Protein AF-A0A661HIJ8-F1 (afdb_monomer_lite)

Radius of gyration: 14.45 Å; chains: 1; bounding box: 32×26×38 Å

Structure (mmCIF, N/CA/C/O backbone):
data_AF-A0A661HIJ8-F1
#
_entry.id   AF-A0A661HIJ8-F1
#
loop_
_atom_site.group_PDB
_atom_site.id
_atom_site.type_symbol
_atom_site.label_atom_id
_atom_site.label_alt_id
_atom_site.label_comp_id
_atom_site.label_asym_id
_atom_site.label_entity_id
_atom_site.label_seq_id
_atom_site.pdbx_PDB_ins_code
_atom_site.Cartn_x
_atom_site.Cartn_y
_atom_site.Cartn_z
_atom_site.occupancy
_atom_site.B_iso_or_equiv
_atom_site.auth_seq_id
_atom_site.auth_comp_id
_atom_site.auth_asym_id
_atom_site.auth_atom_id
_atom_site.pdbx_PDB_model_num
ATOM 1 N N . MET A 1 1 ? -16.444 -15.436 5.077 1.00 72.94 1 MET A N 1
ATOM 2 C CA . MET A 1 1 ? -16.019 -14.131 5.620 1.00 72.94 1 MET A CA 1
ATOM 3 C C . MET A 1 1 ? -16.464 -13.040 4.662 1.00 72.94 1 MET A C 1
ATOM 5 O O . MET A 1 1 ? -16.678 -13.345 3.495 1.00 72.94 1 MET A O 1
ATOM 9 N N . THR A 1 2 ? -16.693 -11.817 5.140 1.00 93.44 2 THR A N 1
ATOM 10 C CA . THR A 1 2 ? -16.922 -10.662 4.255 1.00 93.44 2 THR A CA 1
ATOM 11 C C . THR A 1 2 ? -15.588 -9.962 4.001 1.00 93.44 2 THR A C 1
ATOM 13 O O . THR A 1 2 ? -14.700 -10.028 4.847 1.00 93.44 2 THR A O 1
ATOM 16 N N . ALA A 1 3 ? -15.464 -9.237 2.887 1.00 88.62 3 ALA A N 1
ATOM 17 C CA . ALA A 1 3 ? -14.253 -8.465 2.587 1.00 88.62 3 ALA A CA 1
ATOM 18 C C . ALA A 1 3 ? -13.905 -7.447 3.693 1.00 88.62 3 ALA A C 1
ATOM 20 O O . ALA A 1 3 ? -12.740 -7.166 3.944 1.00 88.62 3 ALA A O 1
ATOM 21 N N . LEU A 1 4 ? -14.915 -6.908 4.390 1.00 89.75 4 LEU A N 1
ATOM 22 C CA . LEU A 1 4 ? -14.696 -6.012 5.526 1.00 89.75 4 LEU A CA 1
ATOM 23 C C . LEU A 1 4 ? -14.049 -6.741 6.711 1.00 89.75 4 LEU A C 1
ATOM 25 O O . LEU A 1 4 ? -13.137 -6.193 7.322 1.00 89.75 4 LEU A O 1
ATOM 29 N N . GLN A 1 5 ? -14.510 -7.959 7.014 1.00 92.81 5 GLN A N 1
ATOM 30 C CA . GLN A 1 5 ? -13.953 -8.767 8.098 1.00 92.81 5 GLN A CA 1
ATOM 31 C C . GLN A 1 5 ? -12.503 -9.155 7.799 1.00 92.81 5 GLN A C 1
ATOM 33 O O . GLN A 1 5 ? -11.654 -9.018 8.665 1.00 92.81 5 GLN A O 1
ATOM 38 N N . GLU A 1 6 ? -12.208 -9.548 6.557 1.00 92.19 6 GLU A N 1
ATOM 39 C CA . GLU A 1 6 ? -10.842 -9.861 6.116 1.00 92.19 6 GLU A CA 1
ATOM 40 C C . GLU A 1 6 ? -9.888 -8.683 6.330 1.00 92.19 6 GLU A C 1
ATOM 42 O O . GLU A 1 6 ? -8.833 -8.849 6.930 1.00 92.19 6 GLU A O 1
ATOM 47 N N . ILE A 1 7 ? -10.283 -7.474 5.918 1.00 91.12 7 ILE A N 1
ATOM 48 C CA . ILE A 1 7 ? -9.465 -6.268 6.115 1.00 91.12 7 ILE A CA 1
ATOM 49 C C . ILE A 1 7 ? -9.225 -5.999 7.605 1.00 91.12 7 ILE A C 1
ATOM 51 O O . ILE A 1 7 ? -8.108 -5.661 7.992 1.00 91.12 7 ILE A O 1
ATOM 55 N N . GLN A 1 8 ? -10.261 -6.123 8.438 1.00 92.62 8 GLN A N 1
ATOM 56 C CA . GLN A 1 8 ? -10.141 -5.909 9.881 1.00 92.62 8 GLN A CA 1
ATOM 57 C C . GLN A 1 8 ? -9.198 -6.927 10.524 1.00 92.62 8 GLN A C 1
ATOM 59 O O . GLN A 1 8 ? -8.305 -6.527 11.272 1.00 92.62 8 GLN A O 1
ATOM 64 N N . ASP A 1 9 ? -9.358 -8.206 10.191 1.00 93.69 9 ASP A N 1
ATOM 65 C CA . ASP A 1 9 ? -8.532 -9.289 10.718 1.00 93.69 9 ASP A CA 1
ATOM 66 C C . ASP A 1 9 ? -7.063 -9.099 10.305 1.00 93.69 9 ASP A C 1
ATOM 68 O O . ASP A 1 9 ? -6.171 -9.170 11.153 1.00 93.69 9 ASP A O 1
ATOM 72 N N . THR A 1 10 ? -6.805 -8.770 9.032 1.00 93.94 10 THR A N 1
ATOM 73 C CA . THR A 1 10 ? -5.456 -8.465 8.531 1.00 93.94 10 THR A CA 1
ATOM 74 C C . THR A 1 10 ? -4.831 -7.297 9.289 1.00 93.94 10 THR A C 1
ATOM 76 O O . THR A 1 10 ? -3.695 -7.396 9.748 1.00 93.94 10 THR A O 1
ATOM 79 N N . LEU A 1 11 ? -5.573 -6.202 9.462 1.00 92.62 11 LEU A N 1
ATOM 80 C CA . LEU A 1 11 ? -5.090 -5.007 10.152 1.00 92.62 11 LEU A CA 1
ATOM 81 C C . LEU A 1 11 ? -4.759 -5.261 11.629 1.00 92.62 11 LEU A C 1
ATOM 83 O O . LEU A 1 11 ? -3.785 -4.712 12.133 1.00 92.62 11 LEU A O 1
ATOM 87 N N . GLN A 1 12 ? -5.545 -6.087 12.321 1.00 93.06 12 GLN A N 1
ATOM 88 C CA . GLN A 1 12 ? -5.313 -6.419 13.732 1.00 93.06 12 GLN A CA 1
ATOM 89 C C . GLN A 1 12 ? -4.134 -7.373 13.948 1.00 93.06 12 GLN A C 1
ATOM 91 O O . GLN A 1 12 ? -3.541 -7.375 15.026 1.00 93.06 12 GLN A O 1
ATOM 96 N N . GLN A 1 13 ? -3.822 -8.207 12.956 1.00 92.81 13 GLN A N 1
ATOM 97 C CA . GLN A 1 13 ? -2.746 -9.197 13.035 1.00 92.81 13 GLN A CA 1
ATOM 98 C C . GLN A 1 13 ? -1.419 -8.695 12.456 1.00 92.81 13 GLN A C 1
ATOM 100 O O . GLN A 1 13 ? -0.373 -9.279 12.741 1.00 92.81 13 GLN A O 1
ATOM 105 N N . ALA A 1 14 ? -1.442 -7.644 11.636 1.00 91.12 14 ALA A N 1
ATOM 106 C CA . ALA A 1 14 ? -0.243 -7.083 11.035 1.00 91.12 14 ALA A CA 1
ATOM 107 C C . ALA A 1 14 ? 0.684 -6.454 12.091 1.00 91.12 14 ALA A C 1
ATOM 109 O O . ALA A 1 14 ? 0.244 -5.726 12.980 1.00 91.12 14 ALA A O 1
ATOM 110 N N . ASP A 1 15 ? 1.992 -6.680 11.948 1.00 91.50 15 ASP A N 1
ATOM 111 C CA . ASP A 1 15 ? 3.004 -5.878 12.638 1.00 91.50 15 ASP A CA 1
ATOM 112 C C . ASP A 1 15 ? 2.912 -4.441 12.118 1.00 91.50 15 ASP A C 1
ATOM 114 O O . ASP A 1 15 ? 3.125 -4.203 10.933 1.00 91.50 15 ASP A O 1
ATOM 118 N N . ASN A 1 16 ? 2.577 -3.486 12.986 1.00 89.88 16 ASN A N 1
ATOM 119 C CA . ASN A 1 16 ? 2.416 -2.088 12.597 1.00 89.88 16 ASN A CA 1
ATOM 120 C C . ASN A 1 16 ? 3.753 -1.364 12.351 1.00 89.88 16 ASN A C 1
ATOM 122 O O . ASN A 1 16 ? 3.732 -0.189 11.987 1.00 89.88 16 ASN A O 1
ATOM 126 N N . GLU A 1 17 ? 4.907 -2.016 12.544 1.00 92.88 17 GLU A N 1
ATOM 127 C CA . GLU A 1 17 ? 6.249 -1.430 12.389 1.00 92.88 17 GLU A CA 1
ATOM 128 C C . GLU A 1 17 ? 6.420 -0.129 13.193 1.00 92.88 17 GLU A C 1
ATOM 130 O O . GLU A 1 17 ? 7.014 0.845 12.722 1.00 92.88 17 GLU A O 1
ATOM 135 N N . ALA A 1 18 ? 5.826 -0.083 14.392 1.00 92.25 18 ALA A N 1
ATOM 136 C CA . ALA A 1 18 ? 5.758 1.105 15.247 1.00 92.25 18 ALA A CA 1
ATOM 137 C C . ALA A 1 18 ? 5.151 2.345 14.551 1.00 92.25 18 ALA A C 1
ATOM 139 O O . ALA A 1 18 ? 5.436 3.489 14.918 1.00 92.25 18 ALA A O 1
ATOM 140 N N . THR A 1 19 ? 4.300 2.128 13.545 1.00 93.00 19 THR A N 1
ATOM 141 C CA . THR A 1 19 ? 3.672 3.172 12.735 1.00 93.00 19 THR A CA 1
ATOM 142 C C . THR A 1 19 ? 2.190 3.281 13.063 1.00 93.00 19 THR A C 1
ATOM 144 O O . THR A 1 19 ? 1.428 2.332 12.925 1.00 93.00 19 THR A O 1
ATOM 147 N N . ALA A 1 20 ? 1.747 4.477 13.451 1.00 92.44 20 ALA A N 1
ATOM 148 C CA . ALA A 1 20 ? 0.331 4.733 13.685 1.00 92.44 20 ALA A CA 1
ATOM 149 C C . ALA A 1 20 ? -0.453 4.735 12.365 1.00 92.44 20 ALA A C 1
ATOM 151 O O . ALA A 1 20 ? -0.077 5.432 11.415 1.00 92.44 20 ALA A O 1
ATOM 152 N N . SER A 1 21 ? -1.586 4.022 12.343 1.00 93.81 21 SER A N 1
ATOM 153 C CA . SER A 1 21 ? -2.420 3.854 11.140 1.00 93.81 21 SER A CA 1
ATOM 154 C C . SER A 1 21 ? -1.588 3.368 9.942 1.00 93.81 21 SER A C 1
ATOM 156 O O . SER A 1 21 ? -1.464 4.095 8.948 1.00 93.81 21 SER A O 1
ATOM 158 N N . PRO A 1 22 ? -0.945 2.192 10.063 1.00 94.88 22 PRO A N 1
ATOM 159 C CA . PRO A 1 22 ? 0.029 1.721 9.089 1.00 94.88 22 PRO A CA 1
ATOM 160 C C . PRO A 1 22 ? -0.669 1.301 7.800 1.00 94.88 22 PRO A C 1
ATOM 162 O O . PRO A 1 22 ? -1.758 0.735 7.828 1.00 94.88 22 PRO A O 1
ATOM 165 N N . TYR A 1 23 ? -0.050 1.559 6.660 1.00 94.81 23 TYR A N 1
ATOM 166 C CA . TYR A 1 23 ? -0.378 0.884 5.412 1.00 94.81 23 TYR A CA 1
ATOM 167 C C . TYR A 1 23 ? 0.901 0.641 4.627 1.00 94.81 23 TYR A C 1
ATOM 169 O O . TYR A 1 23 ? 1.892 1.360 4.784 1.00 94.81 23 TYR A O 1
ATOM 177 N N . TRP A 1 24 ? 0.870 -0.368 3.769 1.00 95.44 24 TRP A N 1
ATOM 178 C CA . TRP A 1 24 ? 2.014 -0.747 2.963 1.00 95.44 24 TRP A CA 1
ATOM 179 C C . TRP A 1 24 ? 1.790 -0.374 1.518 1.00 95.44 24 TRP A C 1
ATOM 181 O O . TRP A 1 24 ? 0.672 -0.387 1.004 1.00 95.44 24 TRP A O 1
ATOM 191 N N . LEU A 1 25 ? 2.886 -0.029 0.870 1.00 93.62 25 LEU A N 1
ATOM 192 C CA . LEU A 1 25 ? 2.925 0.328 -0.531 1.00 93.62 25 LEU A CA 1
ATOM 193 C C . LEU A 1 25 ? 4.235 -0.166 -1.129 1.00 93.62 25 LEU A C 1
ATOM 195 O O . LEU A 1 25 ? 5.219 -0.389 -0.419 1.00 93.62 25 LEU A O 1
ATOM 199 N N . ILE A 1 26 ? 4.260 -0.326 -2.443 1.00 93.25 26 ILE A N 1
ATOM 200 C CA . ILE A 1 26 ? 5.485 -0.650 -3.170 1.00 93.25 26 ILE A CA 1
ATOM 201 C C . ILE A 1 26 ? 6.015 0.634 -3.801 1.00 93.25 26 ILE A C 1
ATOM 203 O O . ILE A 1 26 ? 5.295 1.283 -4.563 1.00 93.25 26 ILE A O 1
ATOM 207 N N . LEU A 1 27 ? 7.278 0.962 -3.519 1.00 89.75 27 LEU A N 1
ATOM 208 C CA . LEU A 1 27 ? 8.020 2.007 -4.226 1.00 89.75 27 LEU A CA 1
ATOM 209 C C . LEU A 1 27 ? 9.009 1.370 -5.187 1.00 89.75 27 LEU A C 1
ATOM 211 O O . LEU A 1 27 ? 9.799 0.517 -4.777 1.00 89.75 27 LEU A O 1
ATOM 215 N N . ASP A 1 28 ? 9.014 1.840 -6.431 1.00 88.75 28 ASP A N 1
ATOM 216 C CA . ASP A 1 28 ? 10.014 1.475 -7.429 1.00 88.75 28 ASP A CA 1
ATOM 217 C C . ASP A 1 28 ? 10.736 2.719 -7.977 1.00 88.75 28 ASP A C 1
ATOM 219 O O . ASP A 1 28 ? 10.226 3.399 -8.871 1.00 88.75 28 ASP A O 1
ATOM 223 N N . PRO A 1 29 ? 11.953 3.022 -7.484 1.00 78.94 29 PRO A N 1
ATOM 224 C CA . PRO A 1 29 ? 12.688 4.218 -7.885 1.00 78.94 29 PRO A CA 1
ATOM 225 C C . PRO A 1 29 ? 13.004 4.305 -9.382 1.00 78.94 29 PRO A C 1
ATOM 227 O O . PRO A 1 29 ? 13.259 5.402 -9.876 1.00 78.94 29 PRO A O 1
ATOM 230 N N . SER A 1 30 ? 13.025 3.188 -10.123 1.00 76.12 30 SER A N 1
ATOM 231 C CA . SER A 1 30 ? 13.287 3.252 -11.567 1.00 76.12 30 SER A CA 1
ATOM 232 C C . SER A 1 30 ? 12.138 3.887 -12.342 1.00 76.12 30 SER A C 1
ATOM 234 O O . SER A 1 30 ? 12.381 4.462 -13.399 1.00 76.12 30 SER A O 1
ATOM 236 N N . GLN A 1 31 ? 10.910 3.826 -11.816 1.00 69.75 31 GLN A N 1
ATOM 237 C CA . GLN A 1 31 ? 9.755 4.475 -12.437 1.00 69.75 31 GLN A CA 1
ATOM 238 C C . GLN A 1 31 ? 9.888 6.011 -12.390 1.00 69.75 31 GLN A C 1
ATOM 240 O O . GLN A 1 31 ? 9.491 6.688 -13.334 1.00 69.75 31 GLN A O 1
ATOM 245 N N . ASN A 1 32 ? 10.578 6.554 -11.375 1.00 61.72 32 ASN A N 1
ATOM 246 C CA . ASN A 1 32 ? 10.811 7.997 -11.200 1.00 61.72 32 ASN A CA 1
ATOM 247 C C . ASN A 1 32 ? 11.833 8.602 -12.168 1.00 61.72 32 ASN A C 1
ATOM 249 O O . ASN A 1 32 ? 11.820 9.808 -12.396 1.00 61.72 32 ASN A O 1
ATOM 253 N N . MET A 1 33 ? 12.753 7.796 -12.699 1.00 63.81 33 MET A N 1
ATOM 254 C CA . MET A 1 33 ? 13.847 8.287 -13.549 1.00 63.81 33 MET A CA 1
ATOM 255 C C . MET A 1 33 ? 13.487 8.270 -15.041 1.00 63.81 33 MET A C 1
ATOM 257 O O . MET A 1 33 ? 14.324 8.608 -15.878 1.00 63.81 33 MET A O 1
ATOM 261 N N . SER A 1 34 ? 12.259 7.866 -15.380 1.00 61.06 34 SER A N 1
ATOM 262 C CA . SER A 1 34 ? 11.750 7.851 -16.750 1.00 61.06 34 SER A CA 1
ATOM 263 C C . SER A 1 34 ? 10.829 9.049 -16.993 1.00 61.06 34 SER A C 1
ATOM 265 O O . SER A 1 34 ? 9.906 9.288 -16.220 1.00 61.06 34 SER A O 1
ATOM 267 N N . CYS A 1 35 ? 11.048 9.798 -18.078 1.00 56.91 35 CYS A N 1
ATOM 268 C CA . CYS A 1 35 ? 10.128 10.848 -18.543 1.00 56.91 35 CYS A CA 1
ATOM 269 C C . CYS A 1 35 ? 8.912 10.246 -19.275 1.00 56.91 35 CYS A C 1
ATOM 271 O O . CYS A 1 35 ?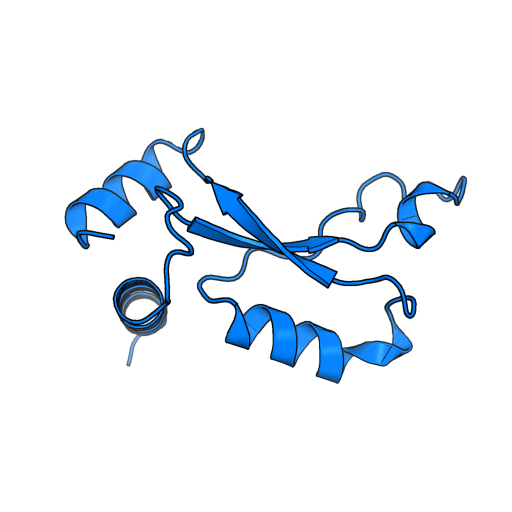 8.551 10.693 -20.362 1.00 56.91 35 CYS A O 1
ATOM 273 N N . ASP A 1 36 ? 8.319 9.198 -18.708 1.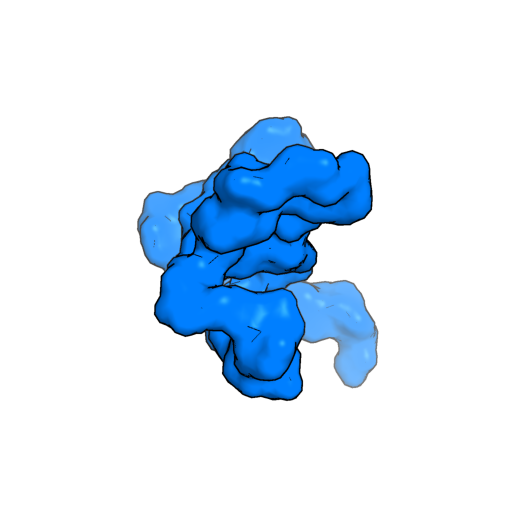00 65.25 36 ASP A N 1
ATOM 274 C CA . ASP A 1 36 ? 7.092 8.587 -19.208 1.00 65.25 36 ASP A CA 1
ATOM 275 C C . ASP A 1 36 ? 5.909 9.136 -18.401 1.00 65.25 36 ASP A C 1
ATOM 277 O O . ASP A 1 36 ? 5.855 9.008 -17.175 1.00 65.25 36 ASP A O 1
ATOM 281 N N . LEU A 1 37 ? 4.962 9.770 -19.096 1.00 56.53 37 LEU A N 1
ATOM 282 C CA . LEU A 1 37 ? 3.777 10.385 -18.499 1.00 56.53 37 LEU A CA 1
ATOM 283 C C . LEU A 1 37 ? 2.943 9.371 -17.700 1.00 56.53 37 LEU A C 1
ATOM 285 O O . LEU A 1 37 ? 2.349 9.744 -16.688 1.00 56.53 37 LEU A O 1
ATOM 289 N N . TYR A 1 38 ? 2.931 8.100 -18.111 1.00 60.25 38 TYR A N 1
ATOM 290 C CA . TYR A 1 38 ? 2.227 7.037 -17.391 1.00 60.25 38 TYR A CA 1
ATOM 291 C C . TYR A 1 38 ? 2.941 6.633 -16.091 1.00 60.25 38 TYR A C 1
ATOM 293 O O . TYR A 1 38 ? 2.279 6.186 -15.154 1.00 60.25 38 TYR A O 1
ATOM 301 N N . ASN A 1 39 ? 4.258 6.863 -15.994 1.00 56.38 39 ASN A N 1
ATOM 302 C CA . ASN A 1 39 ? 5.070 6.512 -14.825 1.00 56.38 39 ASN A CA 1
ATOM 303 C C . ASN A 1 39 ? 5.228 7.657 -13.812 1.00 56.38 39 ASN A C 1
ATOM 305 O O . ASN A 1 39 ? 5.516 7.420 -12.639 1.00 56.38 39 ASN A O 1
ATOM 309 N N . LEU A 1 40 ? 4.984 8.906 -14.224 1.00 51.09 40 LEU A N 1
ATOM 310 C CA . LEU A 1 40 ? 5.078 10.071 -13.336 1.00 51.09 40 LEU A CA 1
ATOM 311 C C . LEU A 1 40 ? 4.112 9.972 -12.132 1.00 51.09 40 LEU A C 1
ATOM 313 O O . LEU A 1 40 ? 4.415 10.479 -11.055 1.00 51.09 40 LEU A O 1
ATOM 317 N N . ALA A 1 41 ? 2.973 9.287 -12.309 1.00 53.88 41 ALA A N 1
ATOM 318 C CA . ALA A 1 41 ? 1.956 9.041 -11.282 1.00 53.88 41 ALA A CA 1
ATOM 319 C C . ALA A 1 41 ? 1.971 7.606 -10.701 1.00 53.88 41 ALA A C 1
ATOM 321 O O . ALA A 1 41 ? 1.176 7.312 -9.809 1.00 53.88 41 ALA A O 1
ATOM 322 N N . SER A 1 42 ? 2.851 6.711 -11.175 1.00 59.31 42 SER A N 1
ATOM 323 C CA . SER A 1 42 ? 2.864 5.282 -10.801 1.00 59.31 42 SER A CA 1
ATOM 324 C C . SER A 1 42 ? 3.829 4.933 -9.664 1.00 59.31 42 SER A C 1
ATOM 326 O O . SER A 1 42 ? 3.952 3.764 -9.307 1.00 59.31 42 SER A O 1
ATOM 328 N N . GLN A 1 43 ? 4.499 5.935 -9.081 1.00 65.88 43 GLN A N 1
ATOM 329 C CA . GLN A 1 43 ? 5.588 5.777 -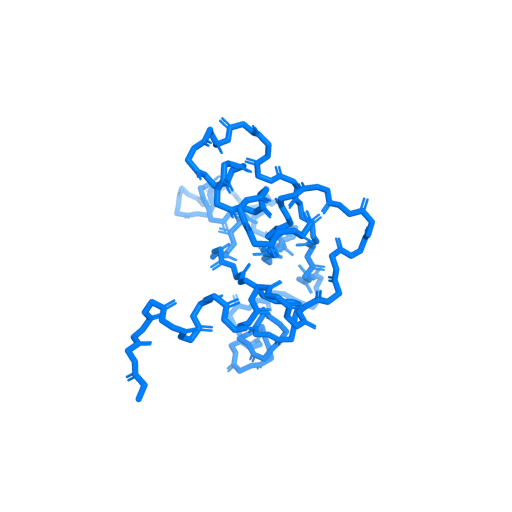8.102 1.00 65.88 43 GLN A CA 1
ATOM 330 C C . GLN A 1 43 ? 5.224 4.896 -6.896 1.00 65.88 43 GLN A C 1
ATOM 332 O O . GLN A 1 43 ? 6.101 4.339 -6.236 1.00 65.88 43 GLN A O 1
ATOM 337 N N . ILE A 1 44 ? 3.927 4.811 -6.603 1.00 74.69 44 ILE A N 1
ATOM 338 C CA . ILE A 1 44 ? 3.332 4.101 -5.482 1.00 74.69 44 ILE A CA 1
ATOM 339 C C . ILE A 1 44 ? 2.362 3.075 -6.057 1.00 74.69 44 ILE A C 1
ATOM 341 O O . ILE A 1 44 ? 1.313 3.425 -6.599 1.00 74.69 44 ILE A O 1
ATOM 345 N N . SER A 1 45 ? 2.698 1.796 -5.924 1.00 84.88 45 SER A N 1
ATOM 346 C CA . SER A 1 45 ? 1.766 0.720 -6.251 1.00 84.88 45 SER A CA 1
ATOM 347 C C . SER A 1 45 ? 0.993 0.294 -5.009 1.00 84.88 45 SER A C 1
ATOM 349 O O . SER A 1 45 ? 1.569 -0.287 -4.089 1.00 84.88 45 SER A O 1
ATOM 351 N N . GLY A 1 46 ? -0.318 0.548 -5.051 1.00 79.88 46 GLY A N 1
ATOM 352 C CA . GLY A 1 46 ? -1.322 -0.008 -4.146 1.00 79.88 46 GLY A CA 1
ATOM 353 C C . GLY A 1 46 ? -1.314 0.539 -2.718 1.00 79.88 46 GLY A C 1
ATOM 354 O O . GLY A 1 46 ? -0.359 1.155 -2.255 1.00 79.88 46 GLY A O 1
ATOM 355 N N . ILE A 1 47 ? -2.422 0.273 -2.025 1.00 88.38 47 ILE A N 1
ATOM 356 C CA . ILE A 1 47 ? -2.524 0.330 -0.567 1.00 88.38 47 ILE A CA 1
ATOM 357 C C . ILE A 1 47 ? -2.748 -1.109 -0.117 1.00 88.38 47 ILE A C 1
ATOM 359 O O . ILE A 1 47 ? -3.726 -1.737 -0.523 1.00 88.38 47 ILE A O 1
ATOM 363 N N . PHE A 1 48 ? -1.842 -1.616 0.705 1.00 94.81 48 PHE A N 1
ATOM 364 C CA . PHE A 1 48 ? -1.924 -2.933 1.322 1.00 94.81 48 PHE A CA 1
ATOM 365 C C . PHE A 1 48 ? -2.103 -2.772 2.831 1.00 94.81 48 PHE A C 1
ATOM 367 O O . PHE A 1 48 ? -1.587 -1.825 3.429 1.00 94.81 48 PHE A O 1
ATOM 374 N N . PHE A 1 49 ? -2.831 -3.701 3.445 1.00 94.50 49 PHE A N 1
ATOM 375 C CA . PHE A 1 49 ? -3.115 -3.693 4.883 1.00 94.50 49 PHE A CA 1
ATOM 376 C C . PHE A 1 49 ? -2.151 -4.566 5.696 1.00 94.50 49 PHE A C 1
ATOM 378 O O . PHE A 1 49 ? -2.236 -4.581 6.918 1.00 94.50 49 PHE A O 1
ATOM 385 N N . SER A 1 50 ? -1.219 -5.254 5.032 1.00 94.88 50 SER A N 1
ATOM 386 C CA . SER A 1 50 ? -0.090 -5.930 5.664 1.00 94.88 50 SER A CA 1
ATOM 387 C C . SER A 1 50 ? 1.158 -5.859 4.779 1.00 94.88 50 SER A C 1
ATOM 389 O O . SER A 1 50 ? 1.070 -5.732 3.550 1.00 94.88 50 SER A O 1
ATOM 391 N N . ARG A 1 51 ? 2.340 -5.984 5.397 1.00 95.75 51 ARG A N 1
ATOM 392 C CA . ARG A 1 51 ? 3.605 -6.131 4.661 1.00 95.75 51 ARG A CA 1
ATOM 393 C C . ARG A 1 51 ? 3.607 -7.378 3.783 1.00 95.75 51 ARG A C 1
ATOM 395 O O . ARG A 1 51 ? 4.142 -7.330 2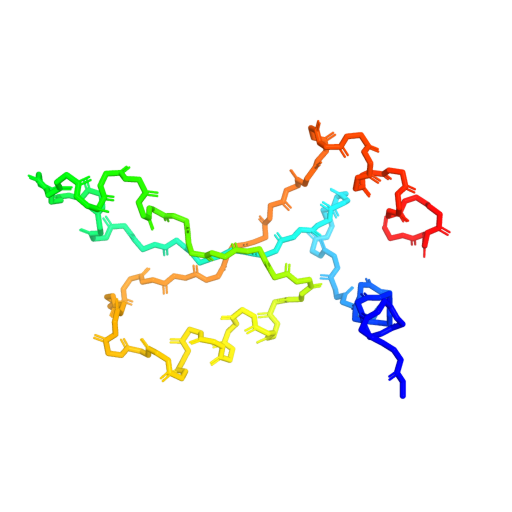.678 1.00 95.75 51 ARG A O 1
ATOM 402 N N . GLN A 1 52 ? 3.047 -8.478 4.285 1.00 95.25 52 GLN A N 1
ATOM 403 C CA . GLN A 1 52 ? 3.073 -9.761 3.592 1.00 95.25 52 GLN A CA 1
ATOM 404 C C . GLN A 1 52 ? 2.290 -9.686 2.280 1.00 95.25 52 GLN A C 1
ATOM 406 O O . GLN A 1 52 ? 2.845 -10.027 1.242 1.00 95.25 52 GLN A O 1
ATOM 411 N N . ASP A 1 53 ? 1.080 -9.119 2.291 1.00 94.81 53 ASP A N 1
ATOM 412 C CA . ASP A 1 53 ? 0.271 -8.969 1.073 1.00 94.81 53 ASP A CA 1
ATOM 413 C C . ASP A 1 53 ? 0.983 -8.114 0.016 1.00 94.81 53 ASP A C 1
ATOM 415 O O . ASP A 1 53 ? 0.972 -8.425 -1.178 1.00 94.81 53 ASP A O 1
ATOM 419 N N . ALA A 1 54 ? 1.641 -7.035 0.456 1.00 95.62 54 ALA A N 1
ATOM 420 C CA . ALA A 1 54 ? 2.436 -6.188 -0.425 1.00 95.62 54 ALA A CA 1
ATOM 421 C C . ALA A 1 54 ? 3.630 -6.953 -1.016 1.00 95.62 54 ALA A C 1
ATOM 423 O O . ALA A 1 54 ? 3.933 -6.804 -2.201 1.00 95.62 54 ALA A O 1
ATOM 424 N N . GLN A 1 55 ? 4.306 -7.778 -0.212 1.00 96.62 55 GLN A N 1
ATOM 425 C CA . GLN A 1 55 ? 5.447 -8.576 -0.652 1.00 96.62 55 GLN A CA 1
ATOM 426 C C . GLN A 1 55 ? 5.019 -9.680 -1.627 1.00 96.62 55 GLN A C 1
ATOM 428 O O . GLN A 1 55 ? 5.663 -9.859 -2.661 1.00 96.62 55 GLN A O 1
ATOM 433 N N . ASP A 1 56 ? 3.909 -10.360 -1.354 1.00 96.12 56 ASP A N 1
ATOM 434 C CA . ASP A 1 56 ? 3.357 -11.403 -2.220 1.00 96.12 56 ASP A CA 1
ATOM 435 C C . ASP A 1 56 ? 2.935 -10.825 -3.571 1.00 96.12 56 ASP A C 1
ATOM 437 O O . ASP A 1 56 ? 3.269 -11.375 -4.624 1.00 96.12 56 ASP A O 1
ATOM 441 N N . TYR A 1 57 ? 2.278 -9.660 -3.567 1.00 95.69 57 TYR A N 1
ATOM 442 C CA . TYR A 1 57 ? 1.959 -8.933 -4.795 1.00 95.69 57 TYR A CA 1
ATOM 443 C C . TYR A 1 57 ? 3.222 -8.573 -5.583 1.00 95.69 57 TYR A C 1
ATOM 445 O O . TYR A 1 57 ? 3.279 -8.752 -6.805 1.00 95.69 57 TYR A O 1
ATOM 453 N N . LEU A 1 58 ? 4.225 -8.044 -4.880 1.00 94.94 58 LEU A N 1
ATOM 454 C CA . LEU A 1 58 ? 5.484 -7.593 -5.450 1.00 94.94 58 LEU A CA 1
ATOM 455 C C . LEU A 1 58 ? 6.239 -8.748 -6.132 1.00 94.94 58 LEU A C 1
ATOM 457 O O . LEU A 1 58 ? 6.746 -8.569 -7.242 1.00 94.94 58 LEU A O 1
ATOM 461 N N . GLU A 1 59 ? 6.281 -9.926 -5.507 1.00 96.25 59 GLU A N 1
ATOM 462 C CA . GLU A 1 59 ? 6.913 -11.123 -6.075 1.00 96.25 59 GLU A CA 1
ATOM 463 C C . GLU A 1 59 ? 6.083 -11.753 -7.200 1.00 96.25 59 GLU A C 1
ATOM 465 O O . GLU A 1 59 ? 6.624 -12.067 -8.262 1.00 96.25 59 GLU A O 1
ATOM 470 N N . ALA A 1 60 ? 4.758 -11.847 -7.052 1.00 96.06 60 ALA A N 1
ATOM 471 C CA . ALA A 1 60 ? 3.882 -12.359 -8.111 1.00 96.06 60 ALA A CA 1
ATOM 472 C C . ALA A 1 60 ? 3.979 -11.530 -9.405 1.00 96.06 60 ALA A C 1
ATOM 474 O O . ALA A 1 60 ? 3.858 -12.053 -10.515 1.00 96.06 60 ALA A O 1
ATOM 475 N N . ARG A 1 61 ? 4.229 -10.222 -9.271 1.00 92.94 61 ARG A N 1
ATOM 476 C CA . ARG A 1 61 ? 4.404 -9.285 -10.388 1.00 92.94 61 ARG A CA 1
ATOM 477 C C . ARG A 1 61 ? 5.843 -8.819 -10.552 1.00 92.94 61 ARG A C 1
ATOM 479 O O . ARG A 1 61 ? 6.074 -7.746 -11.099 1.00 92.94 61 ARG A O 1
ATOM 486 N N . ARG A 1 62 ? 6.826 -9.624 -10.139 1.00 92.38 62 ARG A N 1
ATOM 487 C CA . ARG A 1 62 ? 8.249 -9.257 -10.184 1.00 92.38 62 ARG A CA 1
ATOM 488 C C . ARG A 1 62 ? 8.711 -8.713 -11.535 1.00 92.38 62 ARG A C 1
ATOM 490 O O . ARG A 1 62 ? 9.488 -7.773 -11.571 1.00 92.38 62 ARG A O 1
ATOM 497 N N . HIS A 1 63 ? 8.184 -9.254 -12.630 1.00 90.12 63 HIS A N 1
ATOM 498 C CA . HIS A 1 63 ? 8.475 -8.826 -14.002 1.00 90.12 63 HIS A CA 1
ATOM 499 C C . HIS A 1 63 ? 8.021 -7.390 -14.339 1.00 90.12 63 HIS A C 1
ATOM 501 O O . HIS A 1 63 ? 8.524 -6.812 -15.297 1.00 90.12 63 HIS A O 1
ATOM 507 N N . ALA A 1 64 ? 7.074 -6.826 -13.585 1.00 87.25 64 ALA A N 1
ATOM 508 C CA . ALA A 1 64 ? 6.546 -5.473 -13.771 1.00 87.25 64 ALA A CA 1
ATOM 509 C C . ALA A 1 64 ? 7.271 -4.417 -12.914 1.00 87.25 64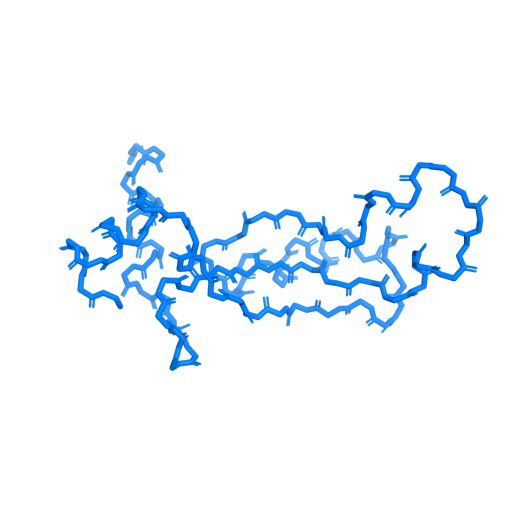 ALA A C 1
ATOM 511 O O . ALA A 1 64 ? 6.958 -3.231 -12.998 1.00 87.25 64 ALA A O 1
ATOM 512 N N . PHE A 1 65 ? 8.225 -4.844 -12.086 1.00 88.50 65 PHE A N 1
ATOM 513 C CA . PHE A 1 65 ? 8.979 -3.990 -11.179 1.00 88.50 65 PHE A CA 1
ATOM 514 C C . PHE A 1 65 ? 10.476 -4.156 -11.418 1.00 88.50 65 PHE A C 1
ATOM 516 O O . PHE A 1 65 ? 10.957 -5.224 -11.802 1.00 88.50 65 PHE A O 1
ATOM 523 N N . SER A 1 66 ? 11.247 -3.112 -11.146 1.00 89.44 66 SER A N 1
ATOM 524 C CA . SER A 1 66 ? 12.697 -3.233 -11.144 1.00 89.44 66 SER A CA 1
ATOM 525 C C . SER A 1 66 ? 13.191 -4.018 -9.932 1.00 89.44 66 SER A C 1
ATOM 527 O O . SER A 1 66 ? 12.523 -4.155 -8.903 1.00 89.44 66 SER A O 1
ATOM 529 N N . SER A 1 67 ? 14.446 -4.458 -10.002 1.00 91.25 67 SER A N 1
ATOM 530 C CA . SER A 1 67 ? 15.149 -5.081 -8.875 1.00 91.25 67 SER A CA 1
ATOM 531 C C . SER A 1 67 ? 15.299 -4.163 -7.654 1.00 91.25 67 SER A C 1
ATOM 533 O O . SER A 1 67 ? 15.684 -4.628 -6.575 1.00 91.25 67 SER A O 1
ATOM 535 N N . ARG A 1 68 ? 14.997 -2.865 -7.791 1.00 90.44 68 ARG A N 1
ATOM 536 C CA . ARG A 1 68 ? 15.035 -1.866 -6.715 1.00 90.44 68 ARG A CA 1
ATOM 537 C C . ARG A 1 68 ? 13.680 -1.643 -6.050 1.00 90.44 68 ARG A C 1
ATOM 539 O O . ARG A 1 68 ? 13.647 -0.944 -5.042 1.00 90.44 68 ARG A O 1
ATOM 546 N N . ALA A 1 69 ? 12.602 -2.240 -6.555 1.00 92.25 69 ALA A N 1
ATOM 547 C CA . ALA A 1 69 ? 11.289 -2.103 -5.945 1.00 92.25 69 ALA A CA 1
ATOM 548 C C . ALA A 1 69 ? 11.252 -2.721 -4.540 1.00 92.25 69 ALA A C 1
ATOM 550 O O . ALA A 1 69 ? 11.750 -3.834 -4.328 1.00 92.25 69 ALA A O 1
ATOM 551 N N . ARG A 1 70 ? 10.688 -2.006 -3.564 1.00 93.56 70 ARG A N 1
ATOM 552 C CA . ARG A 1 70 ? 10.619 -2.436 -2.156 1.00 93.56 70 ARG A CA 1
ATOM 553 C C . ARG A 1 70 ? 9.266 -2.097 -1.546 1.00 93.56 70 ARG A C 1
ATOM 555 O O . ARG A 1 70 ? 8.639 -1.111 -1.924 1.00 93.56 70 ARG A O 1
ATOM 562 N N . VAL A 1 71 ? 8.860 -2.904 -0.569 1.00 95.19 71 VAL A N 1
ATOM 563 C CA . VAL A 1 71 ? 7.693 -2.636 0.274 1.00 95.19 71 VAL A CA 1
ATOM 564 C C . VAL A 1 71 ? 8.075 -1.659 1.384 1.00 95.19 71 VAL A C 1
ATOM 566 O O . VAL A 1 71 ? 9.002 -1.924 2.157 1.00 95.19 71 VAL A O 1
ATOM 569 N N . PHE A 1 72 ? 7.320 -0.574 1.501 1.00 93.06 72 PHE A N 1
ATOM 570 C CA . PHE A 1 72 ? 7.460 0.438 2.543 1.00 93.06 72 PHE A CA 1
ATOM 571 C C . PHE A 1 72 ? 6.197 0.505 3.395 1.00 93.06 72 PHE A C 1
ATOM 573 O O . PHE A 1 72 ? 5.093 0.474 2.856 1.00 93.06 72 PHE A O 1
ATOM 580 N N . CYS A 1 73 ? 6.376 0.622 4.711 1.00 94.00 73 CYS A N 1
ATOM 581 C CA . CYS A 1 73 ? 5.309 1.003 5.627 1.00 94.00 73 CYS A CA 1
ATOM 582 C C . CYS A 1 73 ? 5.223 2.530 5.675 1.00 94.00 73 CYS A C 1
ATOM 584 O O . CYS A 1 73 ? 6.246 3.219 5.767 1.00 94.00 73 CYS A O 1
ATOM 586 N N . HIS A 1 74 ? 4.011 3.068 5.597 1.00 93.06 74 HIS A N 1
ATOM 587 C CA . HIS A 1 74 ? 3.761 4.490 5.745 1.00 93.06 74 HIS A CA 1
ATOM 588 C C . HIS A 1 74 ? 2.543 4.752 6.631 1.00 93.06 74 HIS A C 1
ATOM 590 O O . HIS A 1 74 ? 1.658 3.914 6.786 1.00 93.06 74 HIS A O 1
ATOM 596 N N . SER A 1 75 ? 2.499 5.941 7.233 1.00 92.56 75 SER A N 1
ATOM 597 C CA . SER A 1 75 ? 1.403 6.324 8.114 1.00 92.56 75 SER A CA 1
ATOM 598 C C . SER A 1 75 ? 0.286 6.989 7.325 1.00 92.56 75 SER A C 1
ATOM 600 O O . SER A 1 75 ? 0.463 8.058 6.738 1.00 92.56 75 SER A O 1
ATOM 602 N N . GLY A 1 76 ? -0.908 6.410 7.400 1.00 91.06 76 GLY A N 1
ATOM 603 C CA . GLY A 1 76 ? -2.135 6.981 6.858 1.00 91.06 76 GLY A CA 1
ATOM 604 C C . GLY A 1 76 ? -2.733 8.099 7.716 1.00 91.06 76 GLY A C 1
ATOM 605 O O . GLY A 1 76 ? -3.911 8.398 7.545 1.00 91.06 76 GLY A O 1
ATOM 606 N N . HIS A 1 77 ? -1.969 8.717 8.627 1.00 90.75 77 HIS A N 1
ATOM 607 C CA . HIS A 1 77 ? -2.466 9.692 9.610 1.00 90.75 77 HIS A CA 1
ATOM 608 C C . HIS A 1 77 ? -3.252 10.872 9.009 1.00 90.75 77 HIS A C 1
ATOM 610 O O . HIS A 1 77 ? -4.156 11.402 9.659 1.00 90.75 77 HIS A O 1
ATOM 616 N N . HIS A 1 78 ? -2.959 11.263 7.764 1.00 88.62 78 HIS A N 1
ATOM 617 C CA . HIS A 1 78 ? -3.708 12.294 7.038 1.00 88.62 78 HIS A CA 1
ATOM 618 C C . HIS A 1 78 ? -5.152 11.877 6.690 1.00 88.62 78 HIS A C 1
ATOM 620 O O . HIS A 1 78 ? -6.011 12.732 6.470 1.00 88.62 78 HIS A O 1
ATOM 626 N N . SER A 1 79 ? -5.458 10.577 6.667 1.00 92.94 79 SER A N 1
ATOM 627 C CA . SER A 1 79 ? -6.801 10.051 6.424 1.00 92.94 79 SER A CA 1
ATOM 628 C C . SER A 1 79 ? -7.564 9.898 7.736 1.00 92.94 79 SER A C 1
ATOM 630 O O . SER A 1 79 ? -7.465 8.886 8.424 1.00 92.94 79 SER A O 1
ATOM 632 N N . ARG A 1 80 ? -8.404 10.883 8.073 1.00 95.44 80 ARG A N 1
ATOM 633 C CA . ARG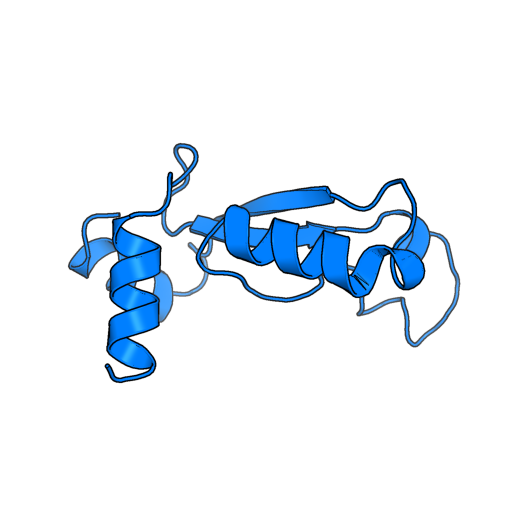 A 1 80 ? -9.208 10.858 9.311 1.00 95.44 80 ARG A CA 1
ATOM 634 C C . ARG A 1 80 ? -10.039 9.579 9.465 1.00 95.44 80 ARG A C 1
ATOM 636 O O . ARG A 1 80 ? -10.153 9.064 10.571 1.00 95.44 80 ARG A O 1
ATOM 643 N N . LYS A 1 81 ? -10.616 9.070 8.370 1.00 95.38 81 LYS A N 1
ATOM 644 C CA . LYS A 1 81 ? -11.415 7.834 8.388 1.00 95.38 81 LYS A CA 1
ATOM 645 C C . LYS A 1 81 ? -10.555 6.620 8.737 1.00 95.38 81 LYS A C 1
ATOM 647 O O . LYS A 1 81 ? -10.949 5.838 9.591 1.00 95.38 81 LYS A O 1
ATOM 652 N N . TYR A 1 82 ? -9.385 6.499 8.114 1.00 94.12 82 TYR A N 1
ATOM 653 C CA . TYR A 1 82 ? -8.479 5.383 8.366 1.00 94.12 82 TYR A CA 1
ATOM 654 C C . TYR A 1 82 ? -7.880 5.445 9.771 1.00 94.12 82 TYR A C 1
ATOM 656 O O . TYR A 1 82 ? -7.906 4.464 10.502 1.00 94.12 82 TYR A O 1
ATOM 664 N N . THR A 1 83 ? -7.462 6.635 10.201 1.00 94.75 83 THR A N 1
ATOM 665 C CA . THR A 1 83 ? -6.969 6.865 11.560 1.00 94.75 83 THR A CA 1
ATOM 666 C C . THR A 1 83 ? -8.003 6.498 12.622 1.00 94.75 83 THR A C 1
ATOM 668 O O . THR A 1 83 ? -7.658 5.904 13.640 1.00 94.75 83 THR A O 1
ATOM 671 N N . ASN A 1 84 ? -9.276 6.843 12.411 1.00 95.88 84 ASN A N 1
ATOM 672 C CA . ASN A 1 84 ? -10.344 6.458 13.333 1.00 95.88 84 ASN A CA 1
ATOM 673 C C . ASN A 1 84 ? -10.551 4.940 13.354 1.00 95.88 84 ASN A C 1
ATOM 675 O O . ASN A 1 84 ? -10.629 4.372 14.437 1.00 95.88 84 ASN A O 1
ATOM 679 N N . LEU A 1 85 ? -10.547 4.292 12.185 1.00 93.75 85 LEU A N 1
ATOM 680 C CA . LEU A 1 85 ? -10.634 2.835 12.086 1.00 93.75 85 LEU A CA 1
ATOM 681 C C . LEU A 1 85 ? -9.497 2.149 12.860 1.00 93.75 85 LEU A C 1
ATOM 683 O O . LEU A 1 85 ? -9.763 1.296 13.698 1.00 93.75 85 LEU A O 1
ATOM 687 N N . CYS A 1 86 ? -8.238 2.546 12.650 1.00 93.56 86 CYS A N 1
ATOM 688 C CA . CYS A 1 86 ? -7.103 1.956 13.370 1.00 93.56 86 CYS A CA 1
ATOM 689 C C . CYS A 1 86 ? -7.207 2.160 14.890 1.00 93.56 86 CYS A C 1
ATOM 691 O O . CYS A 1 86 ? -6.905 1.246 15.652 1.00 93.56 86 CYS A O 1
ATOM 693 N N . LYS A 1 87 ? -7.712 3.316 15.345 1.00 93.81 87 LYS A N 1
ATOM 694 C CA . LYS A 1 87 ? -7.979 3.561 16.773 1.00 93.81 87 LYS A CA 1
ATOM 695 C C . LYS A 1 87 ? -9.066 2.646 17.333 1.00 93.81 87 LYS A C 1
ATOM 697 O O . LYS A 1 87 ? -8.896 2.117 18.427 1.00 93.81 87 LYS A O 1
ATOM 702 N N . GLU A 1 88 ? -10.166 2.464 16.605 1.00 94.44 88 GLU A N 1
ATOM 703 C CA . GLU A 1 88 ? -11.253 1.550 16.986 1.00 94.44 88 GLU A CA 1
ATOM 704 C C . GLU A 1 88 ? -10.754 0.101 17.081 1.00 94.44 88 GLU A C 1
ATOM 706 O O . GLU A 1 88 ? -11.130 -0.626 18.001 1.00 94.44 88 GLU A O 1
ATOM 711 N N . LEU A 1 89 ? -9.843 -0.286 16.182 1.00 91.75 89 LEU A N 1
ATOM 712 C CA . LEU A 1 89 ? -9.211 -1.606 16.147 1.00 91.75 89 LEU A CA 1
ATOM 713 C C . LEU A 1 89 ? -8.025 -1.769 17.117 1.00 91.75 89 LEU A C 1
ATOM 715 O O . LEU A 1 89 ? -7.565 -2.896 17.290 1.00 91.75 89 LEU A O 1
ATOM 719 N N . LYS A 1 90 ? -7.579 -0.692 17.782 1.00 91.12 90 LYS A N 1
ATOM 720 C CA . LYS A 1 90 ? -6.428 -0.644 18.710 1.00 91.12 90 LYS A CA 1
ATOM 721 C C . LYS A 1 90 ? -5.076 -1.014 18.070 1.00 91.12 90 LYS A C 1
ATOM 723 O O . LYS A 1 90 ? -4.292 -1.736 18.682 1.00 91.12 90 LYS A O 1
ATOM 728 N N . ILE A 1 91 ? -4.826 -0.500 16.865 1.00 88.19 91 ILE A N 1
ATOM 729 C CA . ILE A 1 91 ? -3.598 -0.692 16.065 1.00 88.19 91 ILE A CA 1
ATOM 730 C C . ILE A 1 91 ? -2.637 0.487 16.220 1.00 88.19 91 ILE A C 1
ATOM 732 O O . ILE A 1 91 ? -3.125 1.645 16.231 1.00 88.19 91 ILE A O 1
#

Sequence (91 aa):
MTALQEIQDTLQQADNEATASPYWLILDPSQNMSCDLYNLASQISGIFFSRQDAQDYLEARRHAFSSRARVFCHSGHHSRKYTNLCKELKI

Secondary structure (DSSP, 8-state):
--HHHHHHHHHHHS--TT-SSEEEEEE-HHHHTS--TTTTT-SEEEEESSHHHHHHHHHHTGGGS-TT-EEEEEE-TT-HHHHHHHHHHT-

Foldseek 3Di:
DDPVVVLLVLLLPADLVPAQLKWKWKAAVVLVVDPDPVSVPVRTHDTHSHLVVRVVVCVVVVVVGDPRIDMDIDHPVVDPVSNVSCVVSVD

pLDDT: mean 87.19, std 12.01, range [51.09, 96.62]